Protein AF-A0A8C0HDC7-F1 (afdb_monomer)

Structure (mmCIF, N/CA/C/O backbone):
data_AF-A0A8C0HDC7-F1
#
_entry.id   AF-A0A8C0HDC7-F1
#
loop_
_atom_site.group_PDB
_atom_site.id
_atom_site.type_symbol
_atom_site.label_atom_id
_atom_site.label_alt_id
_atom_site.label_comp_id
_atom_site.label_asym_id
_atom_site.label_entity_id
_atom_site.label_seq_id
_atom_site.pdbx_PDB_ins_code
_atom_site.Cartn_x
_atom_site.Cartn_y
_atom_site.Cartn_z
_atom_site.occupancy
_atom_site.B_iso_or_equiv
_atom_site.auth_seq_id
_atom_site.auth_comp_id
_atom_site.auth_asym_id
_atom_site.auth_atom_id
_atom_site.pdbx_PDB_model_num
ATOM 1 N N . MET A 1 1 ? 3.567 11.325 36.765 1.00 54.00 1 MET A N 1
ATOM 2 C CA . MET A 1 1 ? 3.889 11.808 35.403 1.00 54.00 1 MET A CA 1
ATOM 3 C C . MET A 1 1 ? 2.602 11.873 34.587 1.00 54.00 1 MET A C 1
ATOM 5 O O . MET A 1 1 ? 1.907 10.860 34.558 1.00 54.00 1 MET A O 1
ATOM 9 N N . PRO A 1 2 ? 2.238 13.017 33.981 1.00 63.06 2 PRO A N 1
ATOM 10 C CA . PRO A 1 2 ? 1.057 13.107 33.124 1.00 63.06 2 PRO A CA 1
ATOM 11 C C . PRO A 1 2 ? 1.270 12.248 31.873 1.00 63.06 2 PRO A C 1
ATOM 13 O O . PRO A 1 2 ? 2.326 12.325 31.247 1.00 63.06 2 PRO A O 1
ATOM 16 N N . ARG A 1 3 ? 0.292 11.409 31.513 1.00 55.59 3 ARG A N 1
ATOM 17 C CA . ARG A 1 3 ? 0.338 10.664 30.248 1.00 55.59 3 ARG A CA 1
ATOM 18 C C . ARG A 1 3 ? 0.237 11.667 29.087 1.00 55.59 3 ARG A C 1
ATOM 20 O O . ARG A 1 3 ? -0.699 12.467 29.105 1.00 55.59 3 ARG A O 1
ATOM 27 N N . PRO A 1 4 ? 1.148 11.639 28.097 1.00 61.09 4 PRO A N 1
ATOM 28 C CA . PRO A 1 4 ? 1.053 12.511 26.932 1.00 61.09 4 PRO A CA 1
ATOM 29 C C . PRO A 1 4 ? -0.298 12.324 26.230 1.00 61.09 4 PRO A C 1
ATOM 31 O O . PRO A 1 4 ? -0.805 11.205 26.104 1.00 61.09 4 PRO A O 1
ATOM 34 N N . GLY A 1 5 ? -0.900 13.453 25.850 1.00 56.00 5 GLY A N 1
ATOM 35 C CA . GLY A 1 5 ? -2.252 13.542 25.312 1.00 56.00 5 GLY A CA 1
ATOM 36 C C . GLY A 1 5 ? -2.458 12.699 24.052 1.00 56.00 5 GLY A C 1
ATOM 37 O O . GLY A 1 5 ? -1.540 12.455 23.271 1.00 56.00 5 GLY A O 1
ATOM 38 N N . LYS A 1 6 ? -3.711 12.276 23.856 1.00 53.88 6 LYS A N 1
ATOM 39 C CA . LYS A 1 6 ? -4.206 11.385 22.789 1.00 53.88 6 LYS A CA 1
ATOM 40 C C . LYS A 1 6 ? -3.886 11.825 21.344 1.00 53.88 6 LYS A C 1
ATOM 42 O O . LYS A 1 6 ? -4.154 11.050 20.435 1.00 53.88 6 LYS A O 1
ATOM 47 N N . SER A 1 7 ? -3.299 13.003 21.120 1.00 52.72 7 SER A N 1
ATOM 48 C CA . SER A 1 7 ? -2.909 13.511 19.797 1.00 52.72 7 SER A CA 1
ATOM 49 C C . SER A 1 7 ? -1.569 12.981 19.273 1.00 52.72 7 SER A C 1
ATOM 51 O O . SER A 1 7 ? -1.332 13.061 18.079 1.00 52.72 7 SER A O 1
ATOM 53 N N . SER A 1 8 ? -0.694 12.407 20.108 1.00 54.62 8 SER A N 1
ATOM 54 C CA . SER A 1 8 ? 0.638 11.976 19.638 1.00 54.62 8 SER A CA 1
ATOM 55 C C . SER A 1 8 ? 0.648 10.626 18.908 1.00 54.62 8 SER A C 1
ATOM 57 O O . SER A 1 8 ? 1.618 10.328 18.215 1.00 54.62 8 SER A O 1
ATOM 59 N N . TYR A 1 9 ? -0.373 9.779 19.079 1.00 54.62 9 TYR A N 1
ATOM 60 C CA . TYR A 1 9 ? -0.362 8.415 18.531 1.00 54.62 9 TYR A CA 1
ATOM 61 C C . TYR A 1 9 ? -0.766 8.345 17.050 1.00 54.62 9 TYR A C 1
ATOM 63 O O . TYR A 1 9 ? -0.394 7.387 16.375 1.00 54.62 9 TYR A O 1
ATOM 71 N N . SER A 1 10 ? -1.490 9.340 16.525 1.00 61.94 10 SER A N 1
ATOM 72 C CA . SER A 1 10 ? -1.907 9.392 15.112 1.00 61.94 10 SER A CA 1
ATOM 73 C C . SER A 1 10 ? -0.753 9.660 14.142 1.00 61.94 10 SER A C 1
ATOM 75 O O . SER A 1 10 ? -0.828 9.255 12.979 1.00 61.94 10 SER A O 1
ATOM 77 N N . ASP A 1 11 ? 0.318 10.277 14.643 1.00 72.44 11 ASP A N 1
ATOM 78 C CA . ASP A 1 11 ? 1.506 10.655 13.869 1.00 72.44 11 ASP A CA 1
ATOM 79 C C . ASP A 1 11 ? 2.663 9.670 14.061 1.00 72.44 11 ASP A C 1
ATOM 81 O O . ASP A 1 11 ? 3.760 9.867 13.540 1.00 72.44 11 ASP A O 1
ATOM 85 N N . GLN A 1 12 ? 2.455 8.587 14.812 1.00 82.69 12 GLN A N 1
ATOM 86 C CA . GLN A 1 12 ? 3.453 7.532 14.905 1.00 82.69 12 GLN A CA 1
ATOM 87 C C . GLN A 1 12 ? 3.313 6.559 13.743 1.00 82.69 12 GLN A C 1
ATOM 89 O O . GLN A 1 12 ? 2.215 6.165 13.348 1.00 82.69 12 GLN A O 1
ATOM 94 N N . LYS A 1 13 ? 4.464 6.133 13.214 1.00 85.06 13 LYS A N 1
ATOM 95 C CA . LYS A 1 13 ? 4.523 5.137 12.149 1.00 85.06 13 LYS A CA 1
ATOM 96 C C . LYS A 1 13 ? 3.803 3.859 12.599 1.00 85.06 13 LYS A C 1
ATOM 98 O O . LYS A 1 13 ? 4.263 3.224 13.551 1.00 85.06 13 LYS A O 1
ATOM 103 N N . PRO A 1 14 ? 2.737 3.433 11.899 1.00 87.19 14 PRO A N 1
ATOM 104 C CA . PRO A 1 14 ? 2.017 2.223 12.266 1.00 87.19 14 PRO A CA 1
ATOM 105 C C . PRO A 1 14 ? 2.932 0.987 12.239 1.00 87.19 14 PRO A C 1
ATOM 107 O O . PRO A 1 14 ? 3.823 0.907 11.383 1.00 87.19 14 PRO A O 1
ATOM 110 N N . PRO A 1 15 ? 2.700 -0.022 13.100 1.00 87.06 15 PRO A N 1
ATOM 111 C CA . PRO A 1 15 ? 3.484 -1.260 13.147 1.00 87.06 15 PRO A CA 1
ATOM 112 C C . PRO A 1 15 ? 3.132 -2.228 11.998 1.00 87.06 15 PRO A C 1
ATOM 114 O O . PRO A 1 15 ? 3.075 -3.444 12.178 1.00 87.06 15 PRO A O 1
ATOM 117 N N . TYR A 1 16 ? 2.907 -1.697 10.796 1.00 89.19 16 TYR A N 1
ATOM 118 C CA . TYR A 1 16 ? 2.526 -2.447 9.605 1.00 89.19 16 TYR A CA 1
ATOM 119 C C . TYR A 1 16 ? 3.587 -2.312 8.518 1.00 89.19 16 TYR A C 1
ATOM 121 O O . TYR A 1 16 ? 4.155 -1.245 8.279 1.00 89.19 16 TYR A O 1
ATOM 129 N N . SER A 1 17 ? 3.867 -3.424 7.839 1.00 91.62 17 SER A N 1
ATOM 130 C CA . SER A 1 17 ? 4.724 -3.409 6.653 1.00 91.62 17 SER A CA 1
ATOM 131 C C . SER A 1 17 ? 3.961 -2.852 5.447 1.00 91.62 17 SER A C 1
ATOM 133 O O . SER A 1 17 ? 2.734 -2.895 5.425 1.00 91.62 17 SER A O 1
ATOM 135 N N . TYR A 1 18 ? 4.658 -2.391 4.403 1.00 93.69 18 TYR A N 1
ATOM 136 C CA . TYR A 1 18 ? 3.990 -1.977 3.159 1.00 93.69 18 TYR A CA 1
ATOM 137 C C . TYR A 1 18 ? 3.188 -3.113 2.509 1.00 93.69 18 TYR A C 1
ATOM 139 O O . TYR A 1 18 ? 2.155 -2.849 1.899 1.00 93.69 18 TYR A O 1
ATOM 147 N N . ILE A 1 19 ? 3.616 -4.369 2.696 1.00 92.06 19 ILE A N 1
ATOM 148 C CA . ILE A 1 19 ? 2.852 -5.552 2.277 1.00 92.06 19 ILE A CA 1
ATOM 149 C C . ILE A 1 19 ? 1.521 -5.597 3.025 1.00 92.06 19 ILE A C 1
ATOM 151 O O . ILE A 1 19 ? 0.467 -5.662 2.406 1.00 92.06 19 ILE A O 1
ATOM 155 N N . SER A 1 20 ? 1.571 -5.478 4.351 1.00 91.50 20 SER A N 1
ATOM 156 C CA . SER A 1 20 ? 0.389 -5.487 5.213 1.00 91.50 20 SER A CA 1
ATOM 157 C C . SER A 1 20 ? -0.566 -4.335 4.890 1.00 91.50 20 SER A C 1
ATOM 159 O O . SER A 1 20 ? -1.770 -4.543 4.803 1.00 91.50 20 SER A O 1
ATOM 161 N N . LEU A 1 21 ? -0.034 -3.125 4.677 1.00 93.50 21 LEU A N 1
ATOM 162 C CA . LEU A 1 21 ? -0.820 -1.944 4.306 1.00 93.50 21 LEU A CA 1
ATOM 163 C C . LEU A 1 21 ? -1.561 -2.150 2.981 1.00 93.50 21 LEU A C 1
ATOM 165 O O . LEU A 1 21 ? -2.751 -1.863 2.883 1.00 93.50 21 LEU A O 1
ATOM 169 N N . THR A 1 22 ? -0.860 -2.687 1.984 1.00 94.38 22 THR A N 1
ATOM 170 C CA . THR A 1 22 ? -1.431 -2.971 0.664 1.00 94.38 22 THR A CA 1
ATOM 171 C C . THR A 1 22 ? -2.476 -4.086 0.743 1.00 94.38 22 THR A C 1
ATOM 173 O O . THR A 1 22 ? -3.558 -3.947 0.180 1.00 94.38 22 THR A O 1
ATOM 176 N N . ALA A 1 23 ? -2.196 -5.161 1.487 1.00 92.25 23 ALA A N 1
ATOM 177 C CA . ALA A 1 23 ? -3.133 -6.264 1.684 1.00 92.25 23 ALA A CA 1
ATOM 178 C C . ALA A 1 23 ? -4.428 -5.802 2.371 1.00 92.25 23 ALA A C 1
ATOM 180 O O . ALA A 1 23 ? -5.511 -6.159 1.915 1.00 92.25 23 ALA A O 1
ATOM 181 N N . MET A 1 24 ? -4.332 -4.952 3.403 1.00 92.94 24 MET A N 1
ATOM 182 C CA . MET A 1 24 ? -5.505 -4.353 4.053 1.00 92.94 24 MET A CA 1
ATOM 183 C C . MET A 1 24 ? -6.345 -3.524 3.077 1.00 92.94 24 MET A C 1
ATOM 185 O O . MET A 1 24 ? -7.567 -3.639 3.092 1.00 92.94 24 MET A O 1
ATOM 189 N N . ALA A 1 25 ? -5.704 -2.712 2.228 1.00 94.44 25 ALA A N 1
ATOM 190 C CA . ALA A 1 25 ? -6.410 -1.906 1.233 1.00 94.44 25 ALA A CA 1
ATOM 191 C C . ALA A 1 25 ? -7.182 -2.796 0.247 1.00 94.44 25 ALA A C 1
ATOM 193 O O . ALA A 1 25 ? -8.377 -2.608 0.037 1.00 94.44 25 ALA A O 1
ATOM 194 N N . ILE A 1 26 ? -6.512 -3.808 -0.311 1.00 93.19 26 ILE A N 1
ATOM 195 C CA . ILE A 1 26 ? -7.108 -4.727 -1.287 1.00 93.19 26 ILE A CA 1
ATOM 196 C C . ILE A 1 26 ? -8.256 -5.527 -0.657 1.00 93.19 26 ILE A C 1
ATOM 198 O O . ILE A 1 26 ? -9.318 -5.651 -1.262 1.00 93.19 26 ILE A O 1
ATOM 202 N N . GLN A 1 27 ? -8.097 -6.025 0.570 1.00 90.50 27 GLN A N 1
ATOM 203 C CA . GLN A 1 27 ? -9.157 -6.776 1.250 1.00 90.50 27 GLN A CA 1
ATOM 204 C C . GLN A 1 27 ? -10.382 -5.936 1.593 1.00 90.50 27 GLN A C 1
ATOM 206 O O . GLN A 1 27 ? -11.485 -6.485 1.623 1.00 90.50 27 GLN A O 1
ATOM 211 N N . HIS A 1 28 ? -10.186 -4.642 1.855 1.00 91.44 28 HIS A N 1
ATOM 212 C CA . HIS A 1 28 ? -11.269 -3.706 2.131 1.00 91.44 28 HIS A CA 1
ATOM 213 C C . HIS A 1 28 ? -12.111 -3.398 0.882 1.00 91.44 28 HIS A C 1
ATOM 215 O O . HIS A 1 28 ? -13.280 -3.048 1.007 1.00 91.44 28 HIS A O 1
ATOM 221 N N . SER A 1 29 ? -11.546 -3.560 -0.318 1.00 92.12 29 SER A N 1
ATOM 222 C CA . SER A 1 29 ? -12.305 -3.439 -1.565 1.00 92.12 29 SER A CA 1
ATOM 223 C C . SER A 1 29 ? -13.247 -4.628 -1.780 1.00 92.12 29 SER A C 1
ATOM 225 O O . SER A 1 29 ? -12.901 -5.773 -1.476 1.00 92.12 29 SER A O 1
ATOM 227 N N . ALA A 1 30 ? -14.427 -4.366 -2.348 1.00 90.50 30 ALA A N 1
ATOM 228 C CA . ALA A 1 30 ? -15.398 -5.408 -2.685 1.00 90.50 30 ALA A CA 1
ATOM 229 C C . ALA A 1 30 ? -14.872 -6.358 -3.775 1.00 90.50 30 ALA A C 1
ATOM 231 O O . ALA A 1 30 ? -15.070 -7.566 -3.697 1.00 90.50 30 ALA A O 1
ATOM 232 N N . GLU A 1 31 ? -14.139 -5.821 -4.752 1.00 89.94 31 GLU A N 1
ATOM 233 C CA . GLU A 1 31 ? -13.621 -6.572 -5.904 1.00 89.94 31 GLU A CA 1
ATOM 234 C C . GLU A 1 31 ? -12.301 -7.306 -5.618 1.00 89.94 31 GLU A C 1
ATOM 236 O O . GLU A 1 31 ? -11.749 -7.957 -6.504 1.00 89.94 31 GLU A O 1
ATOM 241 N N . LYS A 1 32 ? -11.758 -7.185 -4.395 1.00 91.69 32 LYS A N 1
ATOM 242 C CA . LYS A 1 32 ? -10.443 -7.731 -4.001 1.00 91.69 32 LYS A CA 1
ATOM 243 C C . LYS A 1 32 ? -9.304 -7.315 -4.942 1.00 91.69 32 LYS A C 1
ATOM 245 O O . LYS A 1 32 ? -8.281 -7.995 -5.047 1.00 91.69 32 LYS A O 1
ATOM 250 N N . MET A 1 33 ? -9.455 -6.157 -5.580 1.00 93.00 33 MET A N 1
ATOM 251 C CA . MET A 1 33 ? -8.454 -5.521 -6.422 1.00 93.00 33 MET A CA 1
ATOM 252 C C . MET A 1 33 ? -8.612 -4.004 -6.365 1.00 93.00 33 MET A C 1
ATOM 254 O O . MET A 1 33 ? -9.721 -3.488 -6.271 1.00 93.00 33 MET A O 1
ATOM 258 N N . LEU A 1 34 ? -7.497 -3.277 -6.423 1.00 94.88 34 LEU A N 1
ATOM 259 C CA . LEU A 1 34 ? -7.504 -1.814 -6.407 1.00 94.88 34 LEU A CA 1
ATOM 260 C C . LEU A 1 34 ? -6.430 -1.236 -7.328 1.00 94.88 34 LEU A C 1
ATOM 262 O O . LEU A 1 34 ? -5.343 -1.807 -7.462 1.00 94.88 34 LEU A O 1
ATOM 266 N N . PRO A 1 35 ? -6.675 -0.070 -7.945 1.00 94.94 35 PRO A N 1
ATOM 267 C CA . PRO A 1 35 ? -5.621 0.666 -8.611 1.00 94.94 35 PRO A CA 1
ATOM 268 C C . PRO A 1 35 ? -4.671 1.284 -7.577 1.00 94.94 35 PRO A C 1
ATOM 270 O O . PRO A 1 35 ? -5.035 1.592 -6.441 1.00 94.94 35 PRO A O 1
ATOM 273 N N . LEU A 1 36 ? -3.437 1.546 -8.007 1.00 94.75 36 LEU A N 1
ATOM 274 C CA . LEU A 1 36 ? -2.394 2.142 -7.164 1.00 94.75 36 LEU A CA 1
ATOM 275 C C . LEU A 1 36 ? -2.824 3.459 -6.492 1.00 94.75 36 LEU A C 1
ATOM 277 O O . LEU A 1 36 ? -2.446 3.728 -5.354 1.00 94.75 36 LEU A O 1
ATOM 281 N N . SER A 1 37 ? -3.625 4.268 -7.189 1.00 95.00 37 SER A N 1
ATOM 282 C CA . SER A 1 37 ? -4.160 5.524 -6.659 1.00 95.00 37 SER A CA 1
ATOM 283 C C . SER A 1 37 ? -5.004 5.325 -5.406 1.00 95.00 37 SER A C 1
ATOM 285 O O . SER A 1 37 ? -4.904 6.126 -4.480 1.00 95.00 37 SER A O 1
ATOM 287 N N . ASP A 1 38 ? -5.810 4.268 -5.358 1.00 95.00 38 ASP A N 1
ATOM 288 C CA . ASP A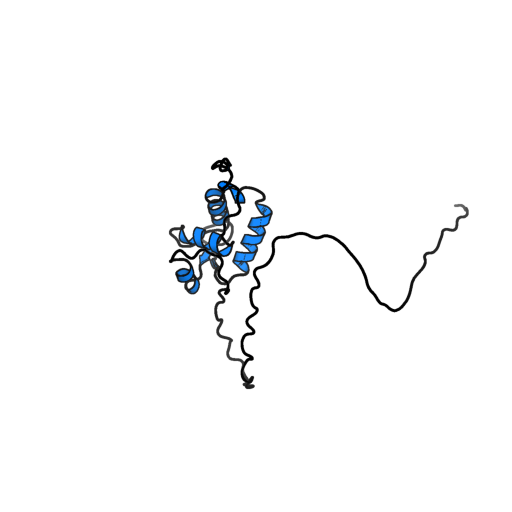 1 38 ? -6.743 4.049 -4.255 1.00 95.00 38 ASP A CA 1
ATOM 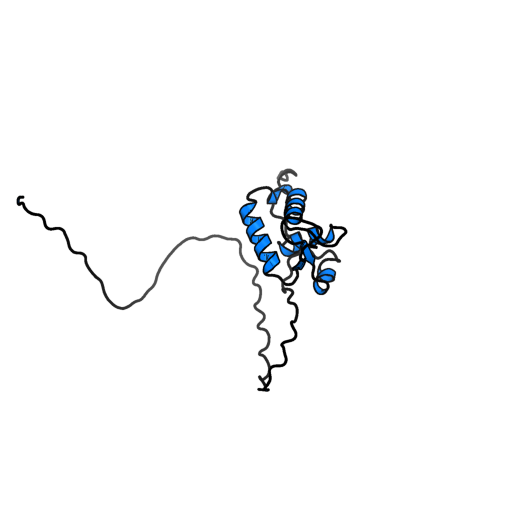289 C C . ASP A 1 38 ? -6.051 3.381 -3.068 1.00 95.00 38 ASP A C 1
ATOM 291 O O . ASP A 1 38 ? -6.367 3.700 -1.924 1.00 95.00 38 ASP A O 1
ATOM 295 N N . ILE A 1 39 ? -5.002 2.587 -3.318 1.00 95.75 39 ILE A N 1
ATOM 296 C CA . ILE A 1 39 ? -4.099 2.111 -2.259 1.00 95.75 39 ILE A CA 1
ATOM 297 C C . ILE A 1 39 ? -3.473 3.306 -1.522 1.00 95.75 39 ILE A C 1
ATOM 299 O O . ILE A 1 39 ? -3.412 3.311 -0.292 1.00 95.75 39 ILE A O 1
ATOM 303 N N . TYR A 1 40 ? -3.044 4.351 -2.243 1.00 95.19 40 TYR A N 1
ATOM 304 C CA . TYR A 1 40 ? -2.507 5.552 -1.597 1.00 95.19 40 TYR A CA 1
ATOM 305 C C . TYR A 1 40 ? -3.549 6.262 -0.733 1.00 95.19 40 TYR A C 1
ATOM 307 O O . TYR A 1 40 ? -3.242 6.622 0.404 1.00 95.19 40 TYR A O 1
ATOM 315 N N . LYS A 1 41 ? -4.763 6.459 -1.265 1.00 95.62 41 LYS A N 1
ATOM 316 C CA . LYS A 1 41 ? -5.856 7.124 -0.544 1.00 95.62 41 LYS A CA 1
ATOM 317 C C . LYS A 1 41 ? -6.208 6.370 0.735 1.00 95.62 41 LYS A C 1
ATOM 319 O O . LYS A 1 41 ? -6.186 6.977 1.798 1.00 95.62 41 LYS A O 1
ATOM 324 N N . PHE A 1 42 ? -6.404 5.054 0.645 1.00 95.56 42 PHE A N 1
ATOM 325 C CA . PHE A 1 42 ? -6.733 4.207 1.793 1.00 95.56 42 PHE A CA 1
ATOM 326 C C . PHE A 1 42 ? -5.700 4.332 2.922 1.00 95.56 42 PHE A C 1
ATOM 328 O O . PHE A 1 42 ? -6.053 4.483 4.092 1.00 95.56 42 PHE A O 1
ATOM 335 N N . ILE A 1 43 ? -4.406 4.307 2.582 1.00 94.88 43 ILE A N 1
ATOM 336 C CA . ILE A 1 43 ? -3.333 4.417 3.579 1.00 94.88 43 ILE A CA 1
ATOM 337 C C . ILE A 1 43 ? -3.330 5.805 4.231 1.00 94.88 43 ILE A C 1
ATOM 339 O O . ILE A 1 43 ? -3.226 5.889 5.451 1.00 94.88 43 ILE A O 1
ATOM 343 N N . MET A 1 44 ? -3.459 6.881 3.449 1.00 93.81 44 MET A N 1
ATOM 344 C CA . MET A 1 44 ? -3.467 8.257 3.972 1.00 93.81 44 MET A CA 1
ATOM 345 C C . MET A 1 44 ? -4.718 8.577 4.800 1.00 93.81 44 MET A C 1
ATOM 347 O O . MET A 1 44 ? -4.658 9.374 5.740 1.00 93.81 44 MET A O 1
ATOM 351 N N . GLU A 1 45 ? -5.852 7.975 4.456 1.00 93.25 45 GLU A N 1
ATOM 352 C CA . GLU A 1 45 ? -7.105 8.127 5.190 1.00 93.25 45 GLU A CA 1
ATOM 353 C C . GLU A 1 45 ? -7.017 7.436 6.551 1.00 93.25 45 GLU A C 1
ATOM 355 O O . GLU A 1 45 ? -7.281 8.063 7.578 1.00 93.25 45 GLU A O 1
ATOM 360 N N . ARG A 1 46 ? -6.549 6.182 6.565 1.00 91.56 46 ARG A N 1
ATOM 361 C CA . ARG A 1 46 ? -6.502 5.352 7.772 1.00 91.56 46 ARG A CA 1
ATOM 362 C C . ARG A 1 46 ? -5.328 5.661 8.699 1.00 91.56 46 ARG A C 1
ATOM 364 O O . ARG A 1 46 ? -5.444 5.480 9.909 1.00 91.56 46 ARG A O 1
ATOM 371 N N . PHE A 1 47 ? -4.203 6.105 8.147 1.00 91.75 47 PHE A N 1
ATOM 372 C CA . PHE A 1 47 ? -2.971 6.364 8.887 1.00 91.75 47 PHE A CA 1
ATOM 373 C C . PHE A 1 47 ? -2.442 7.770 8.559 1.00 91.75 47 PHE A C 1
ATOM 375 O O . PHE A 1 47 ? -1.684 7.933 7.595 1.00 91.75 47 PHE A O 1
ATOM 382 N N . PRO A 1 48 ? -2.805 8.786 9.369 1.00 90.75 48 PRO A N 1
ATOM 383 C CA . PRO A 1 48 ? -2.416 10.179 9.143 1.00 90.75 48 PRO A CA 1
ATOM 384 C C . PRO A 1 48 ? -0.907 10.394 8.971 1.00 90.75 48 PRO A C 1
ATOM 386 O O . PRO A 1 48 ? -0.519 11.214 8.143 1.00 90.75 48 PRO A O 1
ATOM 389 N N . TYR A 1 49 ? -0.073 9.576 9.628 1.00 90.25 49 TYR A N 1
ATOM 390 C CA . TYR A 1 49 ? 1.386 9.531 9.445 1.00 90.25 49 TYR A CA 1
ATOM 391 C C . TYR A 1 49 ? 1.859 9.563 7.976 1.00 90.25 49 TYR A C 1
ATOM 393 O O . TYR A 1 49 ? 2.908 10.124 7.672 1.00 90.25 49 TYR A O 1
ATOM 401 N N . TYR A 1 50 ? 1.110 8.963 7.043 1.00 91.81 50 TYR A N 1
ATOM 402 C CA . TYR A 1 50 ? 1.504 8.882 5.630 1.00 91.81 50 TYR A CA 1
ATOM 403 C C . TYR A 1 50 ? 1.011 10.053 4.764 1.00 91.81 50 TYR A C 1
ATOM 405 O O . TYR A 1 50 ? 1.276 10.066 3.559 1.00 91.81 50 TYR A O 1
ATOM 413 N N . ARG A 1 51 ? 0.298 11.033 5.331 1.00 91.94 51 ARG A N 1
ATOM 414 C CA . ARG A 1 51 ? -0.138 12.232 4.588 1.00 91.94 51 ARG A CA 1
ATOM 415 C C . ARG A 1 51 ? 1.037 13.140 4.235 1.00 91.94 51 ARG A C 1
ATOM 417 O O . ARG A 1 51 ? 1.015 13.806 3.204 1.00 91.94 51 ARG A O 1
ATOM 424 N N . GLU A 1 52 ? 2.084 13.113 5.051 1.00 88.56 52 GLU A N 1
ATOM 425 C CA . GLU A 1 52 ? 3.320 13.850 4.821 1.00 88.56 52 GLU A CA 1
ATOM 426 C C . GLU A 1 52 ? 4.348 13.011 4.050 1.00 88.56 52 GLU A C 1
ATOM 428 O O . GLU A 1 52 ? 4.290 11.779 3.998 1.00 88.56 52 GLU A O 1
ATOM 433 N N . HIS A 1 53 ? 5.312 13.687 3.415 1.00 85.62 53 HIS A N 1
ATOM 434 C CA . HIS A 1 53 ? 6.432 13.052 2.704 1.00 85.62 53 HIS A CA 1
ATOM 435 C C . HIS A 1 53 ? 6.018 11.949 1.706 1.00 85.62 53 HIS A C 1
ATOM 437 O O . HIS A 1 53 ? 6.700 10.926 1.557 1.00 85.62 53 HIS A O 1
ATOM 443 N N . THR A 1 54 ? 4.913 12.179 0.988 1.00 88.25 54 THR A N 1
ATOM 444 C CA . THR A 1 54 ? 4.238 11.197 0.124 1.00 88.25 54 THR A CA 1
ATOM 445 C C . THR A 1 54 ? 5.165 10.482 -0.852 1.00 88.25 54 THR A C 1
ATOM 447 O O . THR A 1 54 ? 5.115 9.260 -0.988 1.00 88.25 54 THR A O 1
ATOM 450 N N . GLN A 1 55 ? 6.096 11.203 -1.472 1.00 92.50 55 GLN A N 1
ATOM 451 C CA . GLN A 1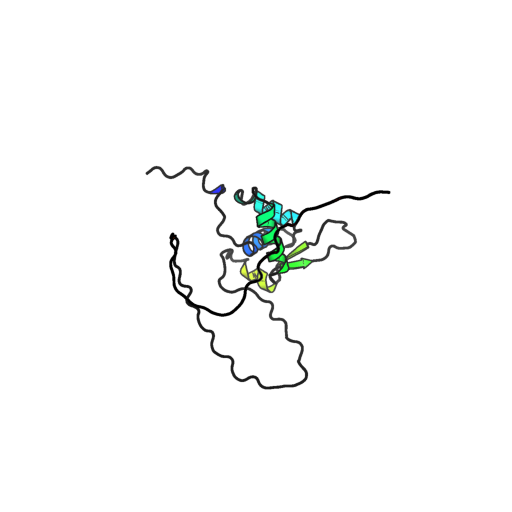 55 ? 6.991 10.638 -2.484 1.00 92.50 55 GLN A CA 1
ATOM 452 C C . GLN A 1 55 ? 7.866 9.485 -1.970 1.00 92.50 55 GLN A C 1
ATOM 454 O O . GLN A 1 55 ? 8.046 8.480 -2.666 1.00 92.50 55 GLN A O 1
ATOM 459 N N . ARG A 1 56 ? 8.395 9.584 -0.742 1.00 92.56 56 ARG A N 1
ATOM 460 C CA . ARG A 1 56 ? 9.357 8.608 -0.202 1.00 92.56 56 ARG A CA 1
ATOM 461 C C . ARG A 1 56 ? 8.697 7.257 0.065 1.00 92.56 56 ARG A C 1
ATOM 463 O O . ARG A 1 56 ? 9.208 6.212 -0.358 1.00 92.56 56 ARG A O 1
ATOM 470 N N . TRP A 1 57 ? 7.574 7.264 0.779 1.00 93.06 57 TRP A N 1
ATOM 471 C CA . TRP A 1 57 ? 6.889 6.021 1.126 1.00 93.06 57 TRP A CA 1
ATOM 472 C C . TRP A 1 57 ? 6.145 5.440 -0.076 1.00 93.06 57 TRP A C 1
ATOM 474 O O . TRP A 1 57 ? 6.147 4.222 -0.236 1.00 93.06 57 TRP A O 1
ATOM 484 N N . GLN A 1 58 ? 5.608 6.270 -0.979 1.00 95.44 58 GLN A N 1
ATOM 485 C CA . GLN A 1 58 ? 4.987 5.773 -2.208 1.00 95.44 58 GLN A CA 1
ATOM 486 C C . GLN A 1 58 ? 6.004 5.093 -3.125 1.00 95.44 58 GLN A C 1
ATOM 488 O O . GLN A 1 58 ? 5.681 4.075 -3.733 1.00 95.44 58 GLN A O 1
ATOM 493 N N . ASN A 1 59 ? 7.240 5.599 -3.208 1.00 96.06 59 ASN A N 1
ATOM 494 C CA . ASN A 1 59 ? 8.298 4.913 -3.949 1.00 96.06 59 ASN A CA 1
ATOM 495 C C . ASN A 1 59 ? 8.583 3.525 -3.357 1.00 96.06 59 ASN A C 1
ATOM 497 O O . ASN A 1 59 ? 8.620 2.524 -4.071 1.00 96.06 59 ASN A O 1
ATOM 501 N N . SER A 1 60 ? 8.687 3.460 -2.028 1.00 95.06 60 SER A N 1
ATOM 502 C CA . SER A 1 60 ? 8.854 2.191 -1.319 1.00 95.06 60 SER A CA 1
ATOM 503 C C . SER A 1 60 ? 7.670 1.250 -1.571 1.00 95.06 60 SER A C 1
ATOM 505 O O . SER A 1 60 ? 7.873 0.060 -1.797 1.00 95.06 60 SER A O 1
ATOM 507 N N . LEU A 1 61 ? 6.437 1.763 -1.591 1.00 95.12 61 LEU A N 1
ATOM 508 C CA . LEU A 1 61 ? 5.235 0.967 -1.837 1.00 95.12 61 LEU A CA 1
ATOM 509 C C . LEU A 1 61 ? 5.190 0.420 -3.270 1.00 95.12 61 LEU A C 1
ATOM 511 O O . LEU A 1 61 ? 4.953 -0.771 -3.455 1.00 95.12 61 LEU A O 1
ATOM 515 N N . ARG A 1 62 ? 5.509 1.246 -4.276 1.00 95.50 62 ARG A N 1
ATOM 516 C CA . ARG A 1 62 ? 5.614 0.808 -5.680 1.00 95.50 62 ARG A CA 1
ATOM 517 C C . ARG A 1 62 ? 6.663 -0.281 -5.869 1.00 95.50 62 ARG A C 1
ATOM 519 O O . ARG A 1 62 ? 6.404 -1.255 -6.565 1.00 95.50 62 ARG A O 1
ATOM 526 N N . HIS A 1 63 ? 7.816 -0.143 -5.217 1.00 94.88 63 HIS A N 1
ATOM 527 C CA . HIS A 1 63 ? 8.832 -1.192 -5.220 1.00 94.88 63 HIS A CA 1
ATOM 528 C C . HIS A 1 63 ? 8.294 -2.500 -4.619 1.00 94.88 63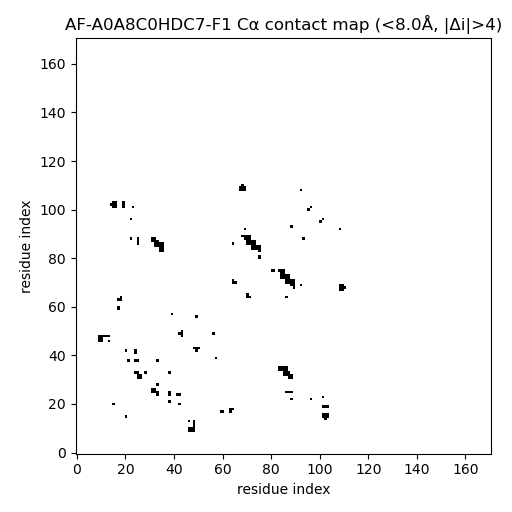 HIS A C 1
ATOM 530 O O . HIS A 1 63 ? 8.511 -3.563 -5.190 1.00 94.88 63 HIS A O 1
ATOM 536 N N . ASN A 1 64 ? 7.546 -2.437 -3.512 1.00 92.44 64 ASN A N 1
ATOM 537 C CA . ASN A 1 64 ? 6.980 -3.633 -2.882 1.00 92.44 64 ASN A CA 1
ATOM 538 C C . ASN A 1 64 ? 5.961 -4.357 -3.772 1.00 92.44 64 ASN A C 1
ATOM 540 O O . ASN A 1 64 ? 5.969 -5.586 -3.780 1.00 92.44 64 ASN A O 1
ATOM 544 N N . LEU A 1 65 ? 5.126 -3.621 -4.511 1.00 91.88 65 LEU A N 1
ATOM 545 C CA . LEU A 1 65 ? 4.146 -4.199 -5.436 1.00 91.88 65 LEU A CA 1
ATOM 546 C C . LEU A 1 65 ? 4.809 -5.024 -6.541 1.00 91.88 65 LEU A C 1
ATOM 548 O O . LEU A 1 65 ? 4.358 -6.119 -6.838 1.00 91.88 65 LEU A O 1
ATOM 552 N N . SER A 1 66 ? 5.903 -4.521 -7.115 1.00 90.50 66 SER A N 1
ATOM 553 C CA . SER A 1 66 ? 6.617 -5.238 -8.177 1.00 90.50 66 SER A CA 1
ATOM 554 C C . SER A 1 66 ? 7.579 -6.309 -7.655 1.00 90.50 66 SER A C 1
ATOM 556 O O . SER A 1 66 ? 7.907 -7.232 -8.388 1.00 90.50 66 SER A O 1
ATOM 558 N N . PHE A 1 67 ? 8.089 -6.168 -6.427 1.00 89.19 67 PHE A N 1
ATOM 559 C CA . PHE A 1 67 ? 9.100 -7.074 -5.871 1.00 89.19 67 PHE A CA 1
ATOM 560 C C . PHE A 1 67 ? 8.510 -8.334 -5.223 1.00 89.19 67 PHE A C 1
ATOM 562 O O . PHE A 1 67 ? 9.199 -9.347 -5.145 1.00 89.19 67 PHE A O 1
ATOM 569 N N . ASN A 1 68 ? 7.286 -8.277 -4.690 1.00 88.31 68 ASN A N 1
ATOM 570 C CA . ASN A 1 68 ? 6.711 -9.391 -3.932 1.00 88.31 68 ASN A CA 1
ATOM 571 C C . ASN A 1 68 ? 5.621 -10.099 -4.737 1.00 88.31 68 ASN A C 1
ATOM 573 O O . ASN A 1 68 ? 4.619 -9.481 -5.081 1.00 88.31 68 ASN A O 1
ATOM 577 N N . ASP A 1 69 ? 5.757 -11.418 -4.885 1.00 88.19 69 ASP A N 1
ATOM 578 C CA . ASP A 1 69 ? 4.800 -12.273 -5.608 1.00 88.19 69 ASP A CA 1
ATOM 579 C C . ASP A 1 69 ? 3.399 -12.325 -4.968 1.00 88.19 69 ASP A C 1
ATOM 581 O O . ASP A 1 69 ? 2.456 -12.834 -5.563 1.00 88.19 69 ASP A O 1
ATOM 585 N N . CYS A 1 70 ? 3.239 -11.792 -3.750 1.00 88.62 70 CYS A N 1
ATOM 586 C CA . CYS A 1 70 ? 1.928 -11.598 -3.129 1.00 88.62 70 CYS A CA 1
ATOM 587 C C . CYS A 1 70 ? 1.010 -10.697 -3.962 1.00 88.62 70 CYS A C 1
ATOM 589 O O . CYS A 1 70 ? -0.204 -10.782 -3.802 1.00 88.62 70 CYS A O 1
ATOM 591 N N . PHE A 1 71 ? 1.566 -9.806 -4.786 1.00 91.88 71 PHE A N 1
ATOM 592 C CA . PHE A 1 71 ? 0.787 -8.855 -5.565 1.00 91.88 71 PHE A CA 1
ATOM 593 C C . PHE A 1 71 ? 0.872 -9.178 -7.044 1.00 91.88 71 PHE A C 1
ATOM 595 O O . PHE A 1 71 ? 1.951 -9.220 -7.632 1.00 91.88 71 PHE A O 1
ATOM 602 N N . ILE A 1 72 ? -0.294 -9.351 -7.654 1.00 93.25 72 ILE A N 1
ATOM 603 C CA . ILE A 1 72 ? -0.415 -9.586 -9.087 1.00 93.25 72 ILE A CA 1
ATOM 604 C C .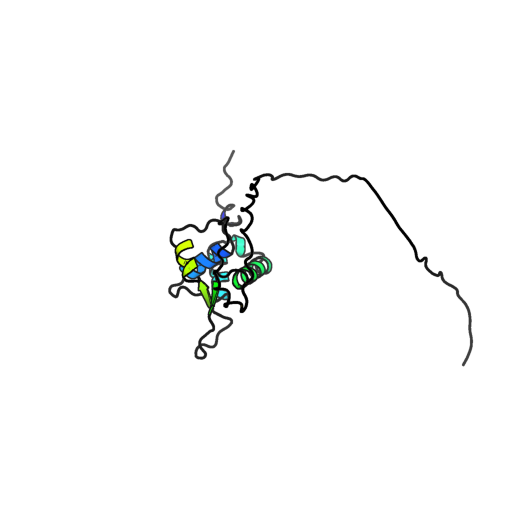 ILE A 1 72 ? -0.920 -8.320 -9.772 1.00 93.25 72 ILE A C 1
ATOM 606 O O . ILE A 1 72 ? -1.816 -7.629 -9.278 1.00 93.25 72 ILE A O 1
ATOM 610 N N . LYS A 1 73 ? -0.315 -8.006 -10.918 1.00 94.75 73 LYS A N 1
ATOM 611 C CA . LYS A 1 73 ? -0.701 -6.875 -11.761 1.00 94.75 73 LYS A CA 1
ATOM 612 C C . LYS A 1 73 ? -1.751 -7.342 -12.764 1.00 94.75 73 LYS A C 1
ATOM 614 O O . LYS A 1 73 ? -1.439 -8.126 -13.656 1.00 94.75 73 LYS A O 1
ATOM 619 N N . ILE A 1 74 ? -2.967 -6.823 -12.646 1.00 91.94 74 ILE A N 1
ATOM 620 C CA . ILE A 1 74 ? -4.085 -7.145 -13.534 1.00 91.94 74 ILE A CA 1
ATOM 621 C C . ILE A 1 74 ? -4.216 -6.030 -14.587 1.00 91.94 74 ILE A C 1
ATOM 623 O O . ILE A 1 74 ? -4.371 -4.852 -14.225 1.00 91.94 74 ILE A O 1
ATOM 627 N N . PRO A 1 75 ? -4.113 -6.348 -15.893 1.00 90.12 75 PRO A N 1
ATOM 628 C CA . PRO A 1 75 ? -4.328 -5.367 -16.950 1.00 90.12 75 PRO A CA 1
ATOM 629 C C . PRO A 1 75 ? -5.779 -4.876 -16.932 1.00 90.12 75 PRO A C 1
ATOM 631 O O . PRO A 1 75 ? -6.702 -5.627 -16.626 1.00 90.12 75 PRO A O 1
ATOM 634 N N . ARG A 1 76 ? -5.987 -3.598 -17.260 1.00 86.88 76 ARG A N 1
ATOM 635 C CA . ARG A 1 76 ? -7.345 -3.070 -17.427 1.00 86.88 76 ARG A CA 1
ATOM 636 C C . ARG A 1 76 ? -7.970 -3.666 -18.678 1.00 86.88 76 ARG A C 1
ATOM 638 O O . ARG A 1 76 ? -7.272 -3.919 -19.661 1.00 86.88 76 ARG A O 1
ATOM 645 N N . ARG A 1 77 ? -9.288 -3.845 -18.641 1.00 85.50 77 ARG A N 1
ATOM 646 C CA . ARG A 1 77 ? -10.035 -4.218 -19.833 1.00 85.50 77 ARG A CA 1
ATOM 647 C C . ARG A 1 77 ? -10.002 -3.063 -20.853 1.00 85.50 77 ARG A C 1
ATOM 649 O O . ARG A 1 77 ? -9.988 -1.901 -20.436 1.00 85.50 77 ARG A O 1
ATOM 656 N N . PRO A 1 78 ? -9.973 -3.352 -22.164 1.00 79.69 78 PRO A N 1
ATOM 657 C CA . PRO A 1 78 ? -9.859 -2.324 -23.203 1.00 79.69 78 PRO A CA 1
ATOM 658 C C . PRO A 1 78 ? -11.066 -1.373 -23.264 1.00 79.69 78 PRO A C 1
ATOM 660 O O . PRO A 1 78 ? -10.936 -0.254 -23.746 1.00 79.69 78 PRO A O 1
ATOM 663 N N . ASP A 1 79 ? -12.217 -1.791 -22.739 1.00 81.88 79 ASP A N 1
ATOM 664 C CA . ASP A 1 79 ? -13.452 -1.011 -22.612 1.00 81.88 79 ASP A CA 1
ATOM 665 C C . ASP A 1 79 ? -13.416 0.030 -21.478 1.00 81.88 79 ASP A C 1
ATOM 667 O O . ASP A 1 79 ? -14.258 0.924 -21.447 1.00 81.88 79 ASP A O 1
ATOM 671 N N . GLN A 1 80 ? -12.437 -0.038 -20.567 1.00 77.69 80 GLN A N 1
ATOM 672 C CA . GLN A 1 80 ? -12.289 0.915 -19.463 1.00 77.69 80 GLN A CA 1
ATOM 673 C C . GLN A 1 80 ? -10.981 1.713 -19.573 1.00 77.69 80 GLN A C 1
ATOM 675 O O . GLN A 1 80 ? -9.968 1.340 -18.961 1.00 77.69 80 GLN A O 1
ATOM 680 N N . PRO A 1 81 ? -10.975 2.842 -20.308 1.00 75.69 81 PRO A N 1
ATOM 681 C CA . PRO A 1 81 ? -9.820 3.726 -20.349 1.00 75.69 81 PRO A CA 1
ATOM 682 C C . PRO A 1 81 ? -9.572 4.313 -18.953 1.00 75.69 81 PRO A C 1
ATOM 684 O O . PRO A 1 81 ? -10.396 5.029 -18.391 1.00 75.69 81 PRO A O 1
ATOM 687 N N . GLY A 1 82 ? -8.420 3.989 -18.365 1.00 81.44 82 GLY A N 1
ATOM 688 C CA . GLY A 1 82 ? -8.073 4.418 -17.015 1.00 81.44 82 GLY A CA 1
ATOM 689 C C . GLY A 1 82 ? -6.574 4.374 -16.749 1.00 81.44 82 GLY A C 1
ATOM 690 O O . GLY A 1 82 ? -5.818 3.646 -17.391 1.00 81.44 82 GLY A O 1
ATOM 691 N N . LYS A 1 83 ? -6.124 5.168 -15.774 1.00 82.81 83 LYS A N 1
ATOM 692 C CA . LYS A 1 83 ? -4.703 5.263 -15.424 1.00 82.81 83 LYS A CA 1
ATOM 693 C C . LYS A 1 83 ? -4.232 4.011 -14.678 1.00 82.81 83 LYS A C 1
ATOM 695 O O . LYS A 1 83 ? -4.789 3.636 -13.643 1.00 82.81 83 LYS A O 1
ATOM 700 N N . GLY A 1 84 ? -3.140 3.424 -15.163 1.00 87.56 84 GLY A N 1
ATOM 701 C CA . GLY A 1 84 ? -2.422 2.336 -14.495 1.00 87.56 84 GLY A CA 1
ATOM 702 C C . GLY A 1 84 ? -3.147 0.990 -14.527 1.00 87.56 84 GLY A C 1
ATOM 703 O O . GLY A 1 84 ? -4.165 0.831 -15.187 1.00 87.56 84 GLY A O 1
ATOM 704 N N . SER A 1 85 ? -2.607 0.013 -13.807 1.00 92.56 85 SER A N 1
ATOM 705 C CA . SER A 1 85 ? -3.162 -1.342 -13.691 1.00 92.56 85 SER A CA 1
ATOM 706 C C . SER A 1 85 ? -3.845 -1.543 -12.342 1.00 92.56 85 SER A C 1
ATOM 708 O O . SER A 1 85 ? -3.583 -0.787 -11.398 1.00 92.56 85 SER A O 1
ATOM 710 N N . PHE A 1 86 ? -4.687 -2.569 -12.253 1.00 93.38 86 PHE A N 1
ATOM 711 C CA . PHE A 1 86 ? -5.205 -3.038 -10.975 1.00 93.38 86 PHE A CA 1
ATOM 712 C C . PHE A 1 86 ? -4.167 -3.930 -10.291 1.00 93.38 86 PHE A C 1
ATOM 714 O O . PHE A 1 86 ? -3.372 -4.604 -10.951 1.00 93.38 86 PHE A O 1
ATOM 721 N N . TRP A 1 87 ? -4.171 -3.909 -8.966 1.00 95.06 87 TRP A N 1
ATOM 722 C CA . TRP A 1 87 ? -3.361 -4.776 -8.126 1.00 95.06 87 TRP A CA 1
ATOM 723 C C . TRP A 1 87 ? -4.282 -5.621 -7.264 1.00 95.06 87 TRP A C 1
ATOM 725 O O . TRP A 1 87 ? -5.178 -5.087 -6.609 1.00 95.06 87 TRP A O 1
ATOM 735 N N . ALA A 1 88 ? -4.042 -6.926 -7.263 1.00 93.62 88 ALA A N 1
ATOM 736 C CA . ALA A 1 88 ? -4.764 -7.884 -6.439 1.00 93.62 88 ALA A CA 1
ATOM 737 C C . ALA A 1 88 ? -3.786 -8.723 -5.614 1.00 93.62 88 ALA A C 1
ATOM 739 O O . ALA A 1 88 ? -2.582 -8.753 -5.891 1.00 93.62 88 ALA A O 1
ATOM 740 N N . LEU A 1 89 ? -4.312 -9.392 -4.590 1.00 92.00 89 LEU A N 1
ATOM 741 C CA . LEU A 1 89 ? -3.566 -10.398 -3.843 1.00 92.00 89 LEU A CA 1
ATOM 742 C C . LEU A 1 89 ? -3.545 -11.711 -4.628 1.00 92.00 89 LEU A C 1
ATOM 744 O O . LEU A 1 89 ? -4.550 -12.104 -5.217 1.00 92.00 89 LEU A O 1
ATOM 748 N N . HIS A 1 90 ? -2.407 -12.397 -4.614 1.00 89.56 90 HIS A N 1
ATOM 749 C CA . HIS A 1 90 ? -2.322 -13.767 -5.106 1.00 89.56 90 HIS A CA 1
ATOM 750 C C . HIS A 1 90 ? -3.230 -14.675 -4.251 1.00 89.56 90 HIS A C 1
ATOM 752 O O . HIS A 1 90 ? -3.199 -14.533 -3.025 1.00 89.56 90 HIS A O 1
ATOM 758 N N . PRO A 1 91 ? -3.994 -15.619 -4.832 1.00 85.06 91 PRO A N 1
ATOM 759 C CA . PRO A 1 91 ? -4.882 -16.504 -4.068 1.00 85.06 91 PRO A CA 1
ATOM 760 C C . PRO A 1 91 ? -4.148 -17.229 -2.929 1.00 85.06 91 PRO A C 1
ATOM 762 O O . PRO A 1 91 ? -4.557 -17.121 -1.780 1.00 85.06 91 PRO A O 1
ATOM 765 N N . ASP A 1 92 ? -2.973 -17.804 -3.200 1.00 79.88 92 ASP A N 1
ATOM 766 C CA . ASP A 1 92 ? -2.143 -18.491 -2.189 1.00 79.88 92 ASP A CA 1
ATOM 767 C C . ASP A 1 92 ? -1.639 -17.604 -1.034 1.00 79.88 92 ASP A C 1
ATOM 769 O O . ASP A 1 92 ? -1.117 -18.107 -0.036 1.00 79.88 92 ASP A O 1
ATOM 773 N N . CYS A 1 93 ? -1.717 -16.276 -1.169 1.00 76.19 93 CYS A N 1
ATOM 774 C CA . CYS A 1 93 ? -1.372 -15.356 -0.087 1.00 76.19 93 CYS A CA 1
ATOM 775 C C . CYS A 1 93 ? -2.601 -14.758 0.610 1.00 76.19 93 CYS A C 1
ATOM 777 O O . CYS A 1 93 ? -2.424 -14.106 1.638 1.00 76.19 93 CYS A O 1
ATOM 779 N N . GLY A 1 94 ? -3.817 -14.982 0.097 1.00 69.19 94 GLY A N 1
ATOM 780 C CA . GLY A 1 94 ? -5.067 -14.465 0.665 1.00 69.19 94 GLY A CA 1
ATOM 781 C C . GLY A 1 94 ? -5.291 -14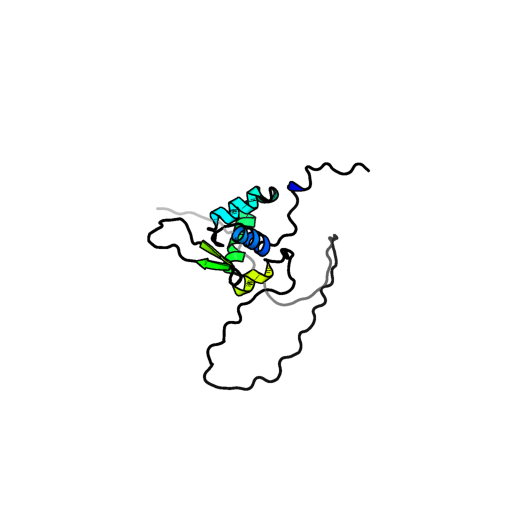.945 2.099 1.00 69.19 94 GLY A C 1
ATOM 782 O O . GLY A 1 94 ? -5.372 -14.124 3.019 1.00 69.19 94 GLY A O 1
ATOM 783 N N . ASP A 1 95 ? -5.218 -16.261 2.302 1.00 70.75 95 ASP A N 1
ATOM 784 C CA . ASP A 1 95 ? -5.395 -16.929 3.603 1.00 70.75 95 ASP A CA 1
ATOM 785 C C . ASP A 1 95 ? -4.411 -16.416 4.667 1.00 70.75 95 ASP A C 1
ATOM 787 O O . ASP A 1 95 ? -4.669 -16.429 5.872 1.00 70.75 95 ASP A O 1
ATOM 791 N N . MET A 1 96 ? -3.254 -15.903 4.232 1.00 69.50 96 MET A N 1
ATOM 792 C CA . MET A 1 96 ? -2.211 -15.407 5.129 1.00 69.50 96 MET A CA 1
ATOM 793 C C . MET A 1 96 ? -2.583 -14.119 5.862 1.00 69.50 96 MET A C 1
ATOM 795 O O . MET A 1 96 ? -1.877 -13.744 6.805 1.00 69.50 96 MET A O 1
ATOM 799 N N . PHE A 1 97 ? -3.614 -13.417 5.401 1.00 68.94 97 PHE A N 1
ATOM 800 C CA . PHE A 1 97 ? -4.036 -12.129 5.939 1.00 68.94 97 PHE A CA 1
ATOM 801 C C . PHE A 1 97 ? -5.500 -12.123 6.403 1.00 68.94 97 PHE A C 1
ATOM 803 O O . PHE A 1 97 ? -5.889 -11.196 7.109 1.00 68.94 97 PHE A O 1
ATOM 810 N N . GLU A 1 98 ? -6.283 -13.143 6.051 1.00 65.50 98 GLU A N 1
ATOM 811 C CA . GLU A 1 98 ? -7.705 -13.261 6.398 1.00 65.50 98 GLU A CA 1
ATOM 812 C C . GLU A 1 98 ? -7.929 -13.435 7.913 1.00 65.50 98 GLU A C 1
ATOM 814 O O . GLU A 1 98 ? -8.835 -12.835 8.485 1.00 65.50 98 GLU A O 1
ATOM 819 N N . ASN A 1 99 ? -7.006 -14.105 8.614 1.00 63.69 99 ASN A N 1
ATOM 820 C CA . ASN A 1 99 ? -7.094 -14.329 10.068 1.00 63.69 99 ASN A CA 1
ATOM 821 C C . ASN A 1 99 ? -6.549 -13.153 10.912 1.00 63.69 99 ASN A C 1
ATOM 823 O O . ASN A 1 99 ? -6.172 -13.329 12.071 1.00 63.69 99 ASN A O 1
ATOM 827 N N . GLY A 1 100 ? -6.421 -11.952 10.335 1.00 62.47 100 GLY A N 1
ATOM 828 C CA . GLY A 1 100 ? -6.003 -10.743 11.060 1.00 62.47 100 GLY A CA 1
ATOM 829 C C . GLY A 1 100 ? -4.498 -10.617 11.343 1.00 62.47 100 GLY A C 1
ATOM 830 O O . GLY A 1 100 ? -4.067 -9.673 12.011 1.00 62.47 100 GLY A O 1
ATOM 831 N N . SER A 1 101 ? -3.660 -11.520 10.819 1.00 70.25 101 SER A N 1
ATOM 832 C CA . SER A 1 101 ? -2.198 -11.448 10.963 1.00 70.25 101 SER A CA 1
ATOM 833 C C . SER A 1 101 ? -1.578 -10.447 9.977 1.00 70.25 101 SER A C 1
ATOM 835 O O . SER A 1 101 ? -0.954 -10.809 8.982 1.00 70.25 101 SER A O 1
ATOM 837 N N . PHE A 1 102 ? -1.728 -9.151 10.261 1.00 70.06 102 PHE A N 1
ATOM 838 C CA . PHE A 1 102 ? -1.080 -8.074 9.492 1.00 70.06 102 PHE A CA 1
ATOM 839 C C . PHE A 1 102 ? 0.322 -7.716 10.013 1.00 70.06 102 PHE A C 1
ATOM 841 O O . PHE A 1 102 ? 0.991 -6.833 9.466 1.00 70.06 102 PHE A O 1
ATOM 848 N N . LEU A 1 103 ? 0.790 -8.393 11.064 1.00 67.81 103 LEU A N 1
ATOM 849 C CA . LEU A 1 103 ? 2.110 -8.174 11.648 1.00 67.81 103 LEU A CA 1
ATOM 850 C C . LEU A 1 103 ? 3.233 -8.683 10.735 1.00 67.81 103 LEU A C 1
ATOM 852 O O . LEU A 1 103 ? 3.064 -9.586 9.914 1.00 67.81 103 LEU A O 1
ATOM 856 N N . ARG A 1 104 ? 4.417 -8.078 10.879 1.00 59.75 104 ARG A N 1
ATOM 857 C CA . ARG A 1 104 ? 5.588 -8.389 10.052 1.00 59.75 104 ARG A CA 1
ATOM 858 C C . ARG A 1 104 ? 6.017 -9.851 10.241 1.00 59.75 104 ARG A C 1
ATOM 860 O O . ARG A 1 104 ? 6.578 -10.215 11.271 1.00 59.75 104 ARG A O 1
ATOM 867 N N . ARG A 1 105 ? 5.818 -10.671 9.207 1.00 66.25 105 ARG A N 1
ATOM 868 C CA . ARG A 1 105 ? 6.242 -12.078 9.169 1.00 66.25 105 ARG A CA 1
ATOM 869 C C . ARG A 1 105 ? 7.761 -12.203 8.983 1.00 66.25 105 ARG A C 1
ATOM 871 O O . ARG A 1 105 ? 8.364 -11.433 8.237 1.00 66.25 105 ARG A O 1
ATOM 878 N N . ARG A 1 106 ? 8.380 -13.199 9.636 1.00 60.19 106 ARG A N 1
ATOM 879 C CA . ARG A 1 106 ? 9.823 -13.502 9.497 1.00 60.19 106 ARG A CA 1
ATOM 880 C C . ARG A 1 106 ? 10.177 -14.181 8.161 1.00 60.19 106 ARG A C 1
ATOM 882 O O . ARG A 1 106 ? 11.263 -13.947 7.644 1.00 60.19 106 ARG A O 1
ATOM 889 N N . LYS A 1 107 ? 9.271 -14.984 7.582 1.00 66.38 107 LYS A N 1
ATOM 890 C CA . LYS A 1 107 ? 9.466 -15.703 6.306 1.00 66.38 107 LYS A CA 1
ATOM 891 C C . LYS A 1 107 ? 8.690 -15.022 5.171 1.00 66.38 107 LYS A C 1
ATOM 893 O O . LYS A 1 107 ? 7.507 -14.728 5.332 1.00 66.38 107 LYS A O 1
ATOM 898 N N . ARG A 1 108 ? 9.361 -14.760 4.042 1.00 67.62 108 ARG A N 1
ATOM 899 C CA . ARG A 1 108 ? 8.754 -14.156 2.840 1.00 67.62 108 ARG A CA 1
ATOM 900 C C . ARG A 1 108 ? 7.950 -15.197 2.056 1.00 67.62 108 ARG A C 1
ATOM 902 O O . ARG A 1 108 ? 8.392 -16.338 1.946 1.00 67.62 108 ARG A O 1
ATOM 909 N N . PHE A 1 109 ? 6.812 -14.780 1.503 1.00 70.56 109 PHE A N 1
ATOM 910 C CA . PHE A 1 109 ? 6.076 -15.553 0.503 1.00 70.56 109 PHE A CA 1
ATOM 911 C C . PHE A 1 109 ? 6.876 -15.578 -0.803 1.00 70.56 109 PHE A C 1
ATOM 913 O O . PHE A 1 109 ? 7.449 -14.560 -1.195 1.00 70.56 109 PHE A O 1
ATOM 920 N N . LYS A 1 110 ? 6.942 -16.748 -1.429 1.00 72.25 110 LYS A N 1
ATOM 921 C CA . LYS A 1 110 ? 7.502 -16.957 -2.762 1.00 72.25 110 LYS A CA 1
ATOM 922 C C . LYS A 1 110 ? 6.601 -17.964 -3.448 1.00 72.25 110 LYS A C 1
ATOM 924 O O . LYS A 1 110 ? 6.369 -19.030 -2.873 1.00 72.25 110 LYS A O 1
ATOM 929 N N . VAL A 1 111 ? 6.119 -17.638 -4.641 1.00 71.44 111 VAL A N 1
ATOM 930 C CA . VAL A 1 111 ? 5.430 -18.637 -5.460 1.00 71.44 111 VAL A CA 1
ATOM 931 C C . VAL A 1 111 ? 6.491 -19.647 -5.887 1.00 71.44 111 VAL A C 1
ATOM 933 O O . VAL A 1 111 ? 7.499 -19.276 -6.495 1.00 71.44 111 VAL A O 1
ATOM 936 N N . LEU A 1 112 ? 6.309 -20.915 -5.512 1.00 68.44 112 LEU A N 1
ATOM 937 C CA . LEU A 1 112 ? 7.123 -22.016 -6.022 1.00 68.44 112 LEU A CA 1
ATOM 938 C C . LEU A 1 112 ? 6.812 -22.140 -7.510 1.00 68.44 112 LEU A C 1
ATOM 940 O O . LEU A 1 112 ? 5.864 -22.810 -7.905 1.00 68.44 112 LEU A O 1
ATOM 944 N N . ARG A 1 113 ? 7.583 -21.438 -8.341 1.00 61.22 113 ARG A N 1
ATOM 945 C CA . ARG A 1 113 ? 7.558 -21.670 -9.778 1.00 61.22 113 ARG A CA 1
ATOM 946 C C . ARG A 1 113 ? 8.050 -23.107 -9.988 1.00 61.22 113 ARG A C 1
ATOM 948 O O . ARG A 1 113 ? 9.151 -23.408 -9.524 1.00 61.22 113 ARG A O 1
ATOM 955 N N . PRO A 1 114 ? 7.272 -23.997 -10.626 1.00 54.12 114 PRO A N 1
ATOM 956 C CA . PRO A 1 114 ? 7.807 -25.269 -11.076 1.00 54.12 114 PRO A CA 1
ATOM 957 C C . PRO A 1 114 ? 8.943 -24.938 -12.040 1.00 54.12 114 PRO A C 1
ATOM 959 O O . PRO A 1 114 ? 8.719 -24.275 -13.055 1.00 54.12 114 PRO A O 1
ATOM 962 N N . GLU A 1 115 ? 10.168 -25.307 -11.680 1.00 54.44 115 GLU A N 1
ATOM 963 C CA . GLU A 1 115 ? 11.297 -25.225 -12.600 1.00 54.44 115 GLU A CA 1
ATOM 964 C C . GLU A 1 115 ? 10.902 -25.991 -13.875 1.00 54.44 115 GLU A C 1
ATOM 966 O O . GLU A 1 115 ? 10.430 -27.130 -13.766 1.00 54.44 115 GLU A O 1
ATOM 971 N N . PRO A 1 116 ? 11.027 -25.397 -15.078 1.00 57.94 116 PRO A N 1
ATOM 972 C CA . PRO A 1 116 ? 10.845 -26.160 -16.304 1.00 57.94 116 PRO A CA 1
ATOM 973 C C . PRO A 1 116 ? 11.802 -27.361 -16.263 1.00 57.94 116 PRO A C 1
ATOM 975 O O . PRO A 1 116 ? 12.934 -27.197 -15.798 1.00 57.94 116 PRO A O 1
ATOM 978 N N . PRO A 1 117 ? 11.383 -28.564 -16.704 1.00 52.81 117 PRO A N 1
ATOM 979 C CA . PRO A 1 117 ? 12.244 -29.737 -16.670 1.00 52.81 117 PRO A CA 1
ATOM 980 C C . PRO A 1 117 ? 13.526 -29.431 -17.446 1.00 52.81 117 PRO A C 1
ATOM 982 O O . PRO A 1 117 ? 13.505 -29.297 -18.669 1.00 52.81 117 PRO A O 1
ATOM 985 N N . LEU A 1 118 ? 14.638 -29.264 -16.732 1.00 57.59 118 LEU A N 1
ATOM 986 C CA . LEU A 1 118 ? 15.949 -29.144 -17.352 1.00 57.59 118 LEU A CA 1
ATOM 987 C C . LEU A 1 118 ? 16.227 -30.465 -18.088 1.00 57.59 118 LEU A C 1
ATOM 989 O O . LEU A 1 118 ? 16.135 -31.528 -17.465 1.00 57.59 118 LEU A O 1
ATOM 993 N N . PRO A 1 119 ? 16.568 -30.447 -19.388 1.00 52.16 119 PRO A N 1
ATOM 994 C CA . PRO A 1 119 ? 17.021 -31.648 -20.063 1.00 52.16 119 PRO A CA 1
ATOM 995 C C . PRO A 1 119 ? 18.442 -31.953 -19.576 1.00 52.16 119 PRO A C 1
ATOM 997 O O . PRO A 1 119 ? 19.388 -31.251 -19.920 1.00 52.16 119 PRO A O 1
ATOM 1000 N N . GLY A 1 120 ? 18.588 -32.997 -18.762 1.00 52.53 120 GLY A N 1
ATOM 1001 C CA . GLY A 1 120 ? 19.893 -33.548 -18.387 1.00 52.53 120 GLY A CA 1
ATOM 1002 C C . GLY A 1 120 ? 20.142 -33.542 -16.885 1.00 52.53 120 GLY A C 1
ATOM 1003 O O . GLY A 1 120 ? 20.539 -32.538 -16.298 1.00 52.53 120 GLY A O 1
ATOM 1004 N N . GLY A 1 121 ? 19.918 -34.700 -16.266 1.00 54.06 121 GLY A N 1
ATOM 1005 C CA . GLY A 1 121 ? 20.191 -34.934 -14.858 1.00 54.06 121 GLY A CA 1
ATOM 1006 C C . GLY A 1 121 ? 21.681 -34.852 -14.532 1.00 54.06 121 GLY A C 1
ATOM 1007 O O . GLY A 1 121 ? 22.505 -35.543 -15.124 1.00 54.06 121 GLY A O 1
ATOM 1008 N N . VAL A 1 122 ? 21.996 -34.066 -13.508 1.00 57.03 122 VAL A N 1
ATOM 1009 C CA . VAL A 1 122 ? 23.175 -34.279 -12.668 1.00 57.03 122 VAL A CA 1
ATOM 1010 C C . VAL A 1 122 ? 22.665 -34.292 -11.225 1.00 57.03 122 VAL A C 1
ATOM 1012 O O . VAL A 1 122 ? 22.038 -33.313 -10.809 1.00 57.03 122 VAL A O 1
ATOM 1015 N N . PRO A 1 123 ? 22.858 -35.373 -10.450 1.00 49.50 123 PRO A N 1
ATOM 1016 C CA . PRO A 1 123 ? 22.381 -35.423 -9.076 1.00 49.50 123 PRO A CA 1
ATOM 1017 C C . PRO A 1 123 ? 23.218 -34.458 -8.230 1.00 49.50 123 PRO A C 1
ATOM 1019 O O . PRO A 1 123 ? 24.381 -34.721 -7.928 1.00 49.50 123 PRO A O 1
ATOM 1022 N N . LYS A 1 124 ? 22.639 -33.316 -7.837 1.00 53.19 124 LYS A N 1
ATOM 1023 C CA . LYS A 1 124 ? 23.200 -32.519 -6.743 1.00 53.19 124 LYS A CA 1
ATOM 1024 C C . LYS A 1 124 ? 22.875 -33.232 -5.434 1.00 53.19 124 LYS A C 1
ATOM 1026 O O . LYS A 1 124 ? 21.707 -33.430 -5.112 1.00 53.19 124 LYS A O 1
ATOM 1031 N N . GLY A 1 125 ? 23.928 -33.639 -4.726 1.00 53.66 125 GLY A N 1
ATOM 1032 C CA . GLY A 1 125 ? 23.866 -34.250 -3.400 1.00 53.66 125 GLY A CA 1
ATOM 1033 C C . GLY A 1 125 ? 23.118 -33.395 -2.364 1.00 53.66 125 GLY A C 1
ATOM 1034 O O . GLY A 1 125 ? 22.714 -32.265 -2.656 1.00 53.66 125 GLY A O 1
ATOM 1035 N N . PRO A 1 126 ? 22.906 -33.936 -1.153 1.00 51.25 126 PRO A N 1
ATOM 1036 C CA . PRO A 1 126 ? 21.979 -33.373 -0.181 1.00 51.25 126 PRO A CA 1
ATOM 1037 C C . PRO A 1 126 ? 22.373 -31.943 0.203 1.00 51.25 126 PRO A C 1
ATOM 1039 O O . PRO A 1 126 ? 23.532 -31.650 0.498 1.00 51.25 126 PRO A O 1
ATOM 1042 N N . ALA A 1 127 ? 21.382 -31.049 0.175 1.00 55.56 127 ALA A N 1
ATOM 1043 C CA . ALA A 1 127 ? 21.529 -29.652 0.557 1.00 55.56 127 ALA A CA 1
ATOM 1044 C C . ALA A 1 127 ? 22.053 -29.528 2.003 1.00 55.56 127 ALA A C 1
ATOM 1046 O O . ALA A 1 127 ? 21.611 -30.285 2.872 1.00 55.56 127 ALA A O 1
ATOM 1047 N N . PRO A 1 128 ? 22.952 -28.571 2.299 1.00 52.72 128 PRO A N 1
ATOM 1048 C CA . PRO A 1 128 ? 23.364 -28.317 3.673 1.00 52.72 128 PRO A CA 1
ATOM 1049 C C . PRO A 1 128 ? 22.167 -27.824 4.510 1.00 52.72 128 PRO A C 1
ATOM 1051 O O . PRO A 1 128 ? 21.295 -27.122 3.983 1.00 52.72 128 PRO A O 1
ATOM 1054 N N . PRO A 1 129 ? 22.104 -28.172 5.810 1.00 52.31 129 PRO A N 1
ATOM 1055 C CA . PRO A 1 129 ? 21.013 -27.761 6.685 1.00 52.31 129 PRO A CA 1
ATOM 1056 C C . PRO A 1 129 ? 20.954 -26.229 6.821 1.00 52.31 129 PRO A C 1
ATOM 1058 O O . PRO A 1 129 ? 21.974 -25.546 6.688 1.00 52.31 129 PRO A O 1
ATOM 1061 N N . PRO A 1 130 ? 19.767 -25.656 7.094 1.00 47.03 130 PRO A N 1
ATOM 1062 C CA . PRO A 1 130 ? 19.619 -24.219 7.243 1.00 47.03 130 PRO A CA 1
ATOM 1063 C C . PRO A 1 130 ? 20.373 -23.756 8.493 1.00 47.03 130 PRO A C 1
ATOM 1065 O O . PRO A 1 130 ? 20.004 -24.094 9.616 1.00 47.03 130 PRO A O 1
ATOM 1068 N N . HIS A 1 131 ? 21.412 -22.944 8.301 1.00 40.38 131 HIS A N 1
ATOM 1069 C CA . HIS A 1 131 ? 22.038 -22.205 9.390 1.00 40.38 131 HIS A CA 1
ATOM 1070 C C . HIS A 1 131 ? 20.987 -21.248 9.968 1.00 40.38 131 HIS A C 1
ATOM 1072 O O . HIS A 1 131 ? 20.612 -20.258 9.331 1.00 40.38 131 HIS A O 1
ATOM 1078 N N . ILE A 1 132 ? 20.479 -21.556 11.163 1.00 44.78 132 ILE A N 1
ATOM 1079 C CA . ILE A 1 132 ? 19.685 -20.626 11.964 1.00 44.78 132 ILE A CA 1
ATOM 1080 C C . ILE A 1 132 ? 20.602 -19.435 12.248 1.00 44.78 132 ILE A C 1
ATOM 1082 O O . ILE A 1 132 ? 21.510 -19.514 13.066 1.00 44.78 132 ILE A O 1
ATOM 1086 N N . HIS A 1 133 ? 20.423 -18.335 11.518 1.00 39.25 133 HIS A N 1
ATOM 1087 C CA . HIS A 1 133 ? 20.938 -17.050 11.968 1.00 39.25 133 HIS A CA 1
ATOM 1088 C C . HIS A 1 133 ? 20.001 -16.587 13.077 1.00 39.25 133 HIS A C 1
ATOM 1090 O O . HIS A 1 133 ? 18.878 -16.134 12.837 1.00 39.25 133 HIS A O 1
ATOM 1096 N N . GLU A 1 134 ? 20.467 -16.813 14.298 1.00 34.72 134 GLU A N 1
ATOM 1097 C CA . GLU A 1 134 ? 19.929 -16.272 15.529 1.00 34.72 134 GLU A CA 1
ATOM 1098 C C . GLU A 1 134 ? 19.698 -14.769 15.340 1.00 34.72 134 GLU A C 1
ATOM 1100 O O . GLU A 1 134 ? 20.619 -13.985 15.106 1.00 34.72 134 GLU A O 1
ATOM 1105 N N . ILE A 1 135 ? 18.426 -14.373 15.347 1.00 41.12 135 ILE A N 1
ATOM 1106 C CA . ILE A 1 135 ? 18.037 -12.968 15.331 1.00 41.12 135 ILE A CA 1
ATOM 1107 C C . ILE A 1 135 ? 18.356 -12.446 16.727 1.00 41.12 135 ILE A C 1
ATOM 1109 O O . ILE A 1 135 ? 17.500 -12.472 17.612 1.00 41.12 135 ILE A O 1
ATOM 1113 N N . ASN A 1 136 ? 19.591 -11.988 16.919 1.00 36.41 136 ASN A N 1
ATOM 1114 C CA . ASN A 1 136 ? 19.938 -11.197 18.082 1.00 36.41 136 ASN A CA 1
ATOM 1115 C C . ASN A 1 136 ? 19.228 -9.848 17.975 1.00 36.41 136 ASN A C 1
ATOM 1117 O O . ASN A 1 136 ? 19.522 -8.993 17.139 1.00 36.41 136 ASN A O 1
ATOM 1121 N N . ASN A 1 137 ? 18.210 -9.725 18.817 1.00 49.78 137 ASN A N 1
ATOM 1122 C CA . ASN A 1 137 ? 17.482 -8.511 19.098 1.00 49.78 137 ASN A CA 1
ATOM 1123 C C . ASN A 1 137 ? 18.326 -7.668 20.064 1.00 49.78 137 ASN A C 1
ATOM 1125 O O . ASN A 1 137 ? 18.240 -7.838 21.274 1.00 49.78 137 ASN A O 1
ATOM 1129 N N . ALA A 1 138 ? 19.161 -6.791 19.518 1.00 37.12 138 ALA A N 1
ATOM 1130 C CA . ALA A 1 138 ? 19.827 -5.680 20.197 1.00 37.12 138 ALA A CA 1
ATOM 1131 C C . ALA A 1 138 ? 20.284 -4.732 19.067 1.00 37.12 138 ALA A C 1
ATOM 1133 O O . ALA A 1 138 ? 20.703 -5.195 18.017 1.00 37.12 138 ALA A O 1
ATOM 1134 N N . CYS A 1 139 ? 20.227 -3.412 19.118 1.00 34.47 139 CYS A N 1
ATOM 1135 C CA . CYS A 1 139 ? 20.221 -2.511 20.243 1.00 34.47 139 CYS A CA 1
ATOM 1136 C C . CYS A 1 139 ? 19.888 -1.119 19.683 1.00 34.47 139 CYS A C 1
ATOM 1138 O O . CYS A 1 139 ? 20.472 -0.689 18.686 1.00 34.47 139 CYS A O 1
ATOM 1140 N N . SER A 1 140 ? 18.984 -0.402 20.337 1.00 43.75 140 SER A N 1
ATOM 1141 C CA . SER A 1 140 ? 19.006 1.056 20.338 1.00 43.75 140 SER A CA 1
ATOM 1142 C C . SER A 1 140 ? 20.201 1.502 21.184 1.00 43.75 140 SER A C 1
ATOM 1144 O O . SER A 1 140 ? 20.106 1.328 22.385 1.00 43.75 140 SER A O 1
ATOM 1146 N N . GLN A 1 141 ? 21.285 2.055 20.624 1.00 35.59 141 GLN A N 1
ATOM 1147 C CA . GLN A 1 141 ? 22.095 3.136 21.237 1.00 35.59 141 GLN A CA 1
ATOM 1148 C C . GLN A 1 141 ? 23.381 3.414 20.423 1.00 35.59 141 GLN A C 1
ATOM 1150 O O . GLN A 1 141 ? 24.180 2.5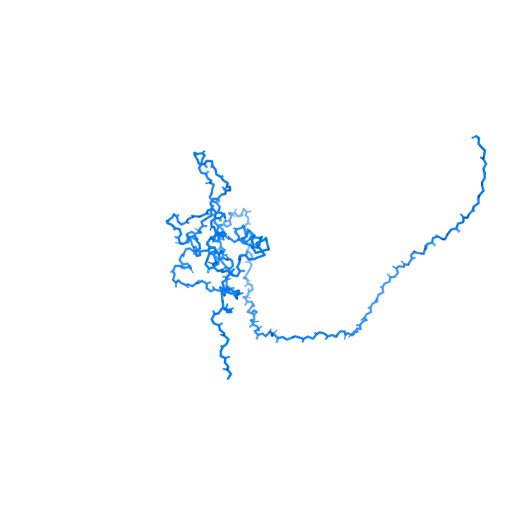21 20.180 1.00 35.59 141 GLN A O 1
ATOM 1155 N N . THR A 1 142 ? 23.564 4.684 20.056 1.00 38.72 142 THR A N 1
ATOM 1156 C CA . THR A 1 142 ? 24.761 5.537 20.233 1.00 38.72 142 THR A CA 1
ATOM 1157 C C . THR A 1 142 ? 26.181 4.940 20.177 1.00 38.72 142 THR A C 1
ATOM 1159 O O . THR A 1 142 ? 26.512 4.070 20.974 1.00 38.72 142 THR A O 1
ATOM 1162 N N . ARG A 1 143 ? 27.049 5.609 19.386 1.00 39.03 143 ARG A N 1
ATOM 1163 C CA . ARG A 1 143 ? 28.462 6.055 19.626 1.00 39.03 143 ARG A CA 1
ATOM 1164 C C . ARG A 1 143 ? 29.214 5.989 18.283 1.00 39.03 143 ARG A C 1
ATOM 1166 O O . ARG A 1 143 ? 29.240 4.943 17.657 1.00 39.03 143 ARG A O 1
ATOM 1173 N N . HIS A 1 144 ? 29.571 7.097 17.626 1.00 36.56 144 HIS A N 1
ATOM 1174 C CA . HIS A 1 144 ? 30.679 8.038 17.877 1.00 36.56 144 HIS A CA 1
ATOM 1175 C C . HIS A 1 144 ? 32.031 7.379 18.207 1.00 36.56 144 HIS A C 1
ATOM 1177 O O . HIS A 1 144 ? 32.077 6.451 19.003 1.00 36.56 144 HIS A O 1
ATOM 1183 N N . VA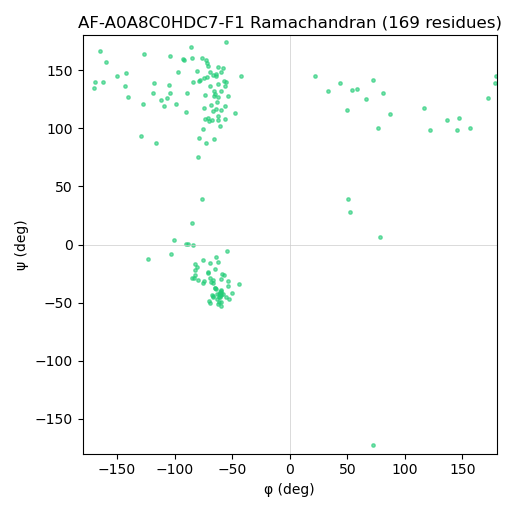L A 1 145 ? 33.083 7.976 17.627 1.00 31.20 145 VAL A N 1
ATOM 1184 C CA . VAL A 1 145 ? 34.546 7.775 17.735 1.00 31.20 145 VAL A CA 1
ATOM 1185 C C . VAL A 1 145 ? 35.209 6.579 17.025 1.00 31.20 145 VAL A C 1
ATOM 1187 O O . VAL A 1 145 ? 35.209 5.448 17.488 1.00 31.20 145 VAL A O 1
ATOM 1190 N N . SER A 1 146 ? 35.798 6.914 15.870 1.00 33.56 146 SER A N 1
ATOM 1191 C CA . SER A 1 146 ? 37.217 6.811 15.481 1.00 33.56 146 SER A CA 1
ATOM 1192 C C . SER A 1 146 ? 38.161 5.837 16.209 1.00 33.56 146 SER A C 1
ATOM 1194 O O . SER A 1 146 ? 38.160 5.793 17.430 1.00 33.56 146 SER A O 1
ATOM 1196 N N . ILE A 1 147 ? 39.100 5.278 15.419 1.00 34.34 147 ILE A N 1
ATOM 1197 C CA . ILE A 1 147 ? 40.564 5.119 15.649 1.00 34.34 147 ILE A CA 1
ATOM 1198 C C . ILE A 1 147 ? 41.131 3.731 15.263 1.00 34.34 147 ILE A C 1
ATOM 1200 O O . ILE A 1 147 ? 40.965 2.741 15.957 1.00 34.34 147 ILE A O 1
ATOM 1204 N N . LEU A 1 148 ? 41.866 3.779 14.140 1.00 34.38 148 LEU A N 1
ATOM 1205 C CA . LEU A 1 148 ? 43.178 3.186 13.823 1.00 34.38 148 LEU A CA 1
ATOM 1206 C C . LEU A 1 148 ? 43.360 1.661 13.730 1.00 34.38 148 LEU A C 1
ATOM 1208 O O . LEU A 1 148 ? 43.266 0.941 14.716 1.00 34.38 148 LEU A O 1
ATOM 1212 N N . THR A 1 149 ? 43.892 1.228 12.574 1.00 39.97 149 THR A N 1
ATOM 1213 C CA . THR A 1 149 ? 45.300 0.765 12.389 1.00 39.97 149 THR A CA 1
ATOM 1214 C C . THR A 1 149 ? 45.367 -0.163 11.161 1.00 39.97 149 THR A C 1
ATOM 1216 O O . THR A 1 149 ? 44.814 -1.252 11.197 1.00 39.97 149 THR A O 1
ATOM 1219 N N . LEU A 1 150 ? 45.818 0.368 10.005 1.00 44.94 150 LEU A N 1
ATOM 1220 C CA . LEU A 1 150 ? 47.074 0.036 9.271 1.00 44.94 150 LEU A CA 1
ATOM 1221 C C . LEU A 1 150 ? 47.052 -1.347 8.569 1.00 44.94 150 LEU A C 1
ATOM 1223 O O . LEU A 1 150 ? 46.609 -2.318 9.150 1.00 44.94 150 LEU A O 1
ATOM 1227 N N . ASN A 1 151 ? 47.588 -1.578 7.365 1.00 39.44 151 ASN A N 1
ATOM 1228 C CA . ASN A 1 151 ? 48.515 -0.837 6.495 1.00 39.44 151 ASN A CA 1
ATOM 1229 C C . ASN A 1 151 ? 48.515 -1.527 5.097 1.00 39.44 151 ASN A C 1
ATOM 1231 O O . ASN A 1 151 ? 48.395 -2.744 5.049 1.00 39.44 151 ASN A O 1
ATOM 1235 N N . LYS A 1 152 ? 48.534 -0.788 3.966 1.00 42.69 152 LYS A N 1
ATOM 1236 C CA . LYS A 1 152 ? 49.724 -0.431 3.124 1.00 42.69 152 LYS A CA 1
ATOM 1237 C C . LYS A 1 152 ? 50.113 -1.591 2.176 1.00 42.69 152 LYS A C 1
ATOM 1239 O O . LYS A 1 152 ? 50.238 -2.709 2.633 1.00 42.69 152 LYS A O 1
ATOM 1244 N N . ARG A 1 153 ? 50.335 -1.453 0.862 1.00 37.72 153 ARG A N 1
ATOM 1245 C CA . ARG A 1 153 ? 51.118 -0.485 0.056 1.00 37.72 153 ARG A CA 1
ATOM 1246 C C . ARG A 1 153 ? 50.947 -0.935 -1.426 1.00 37.72 153 ARG A C 1
ATOM 1248 O O . ARG A 1 153 ? 50.852 -2.134 -1.640 1.00 37.72 153 ARG A O 1
ATOM 1255 N N . MET A 1 154 ? 50.878 -0.094 -2.462 1.00 36.03 154 MET A N 1
ATOM 1256 C CA . MET A 1 154 ? 52.039 0.462 -3.186 1.00 36.03 154 MET A CA 1
ATOM 1257 C C . MET A 1 154 ? 51.592 1.361 -4.363 1.00 36.03 154 MET A C 1
ATOM 1259 O O . MET A 1 154 ? 50.712 0.960 -5.111 1.00 36.03 154 MET A O 1
ATOM 1263 N N . SER A 1 155 ? 52.317 2.487 -4.511 1.00 34.81 155 SER A N 1
ATOM 1264 C CA . SER A 1 155 ? 52.725 3.236 -5.729 1.00 34.81 155 SER A CA 1
ATOM 1265 C C . SER A 1 155 ? 51.664 3.773 -6.706 1.00 34.81 155 SER A C 1
ATOM 1267 O O . SER A 1 155 ? 50.807 3.031 -7.148 1.00 34.81 155 SER A O 1
ATOM 1269 N N . SER A 1 156 ? 51.683 5.017 -7.201 1.00 37.41 156 SER A N 1
ATOM 1270 C CA . SER A 1 156 ? 52.634 6.144 -7.155 1.00 37.41 156 SER A CA 1
ATOM 1271 C C . SER A 1 156 ? 51.913 7.441 -7.609 1.00 37.41 156 SER A C 1
ATOM 1273 O O . SER A 1 156 ? 50.818 7.350 -8.164 1.00 37.41 156 SER A O 1
ATOM 1275 N N . PRO A 1 157 ? 52.496 8.639 -7.389 1.00 40.34 157 PRO A N 1
ATOM 1276 C CA . PRO A 1 157 ? 51.850 9.938 -7.599 1.00 40.34 157 PRO A CA 1
ATOM 1277 C C . PRO A 1 157 ? 52.199 10.579 -8.956 1.00 40.34 157 PRO A C 1
ATOM 1279 O O . PRO A 1 157 ? 53.328 10.463 -9.427 1.00 40.34 157 PRO A O 1
ATOM 1282 N N . ILE A 1 158 ? 51.267 11.341 -9.534 1.00 43.56 158 ILE A N 1
ATOM 1283 C CA . ILE A 1 158 ? 51.554 12.310 -10.604 1.00 43.56 158 ILE A CA 1
ATOM 1284 C C . ILE A 1 158 ? 51.396 13.712 -10.010 1.00 43.56 158 ILE A C 1
ATOM 1286 O O . ILE A 1 158 ? 50.332 14.070 -9.509 1.00 43.56 158 ILE A O 1
ATOM 1290 N N . GLN A 1 159 ? 52.492 14.473 -10.027 1.00 42.78 159 GLN A N 1
ATOM 1291 C CA . GLN A 1 159 ? 52.535 15.897 -9.695 1.00 42.78 159 GLN A CA 1
ATOM 1292 C C . GLN A 1 159 ? 52.180 16.771 -10.917 1.00 42.78 159 GLN A C 1
ATOM 1294 O O . GLN A 1 159 ? 52.267 16.296 -12.050 1.00 42.78 159 GLN A O 1
ATOM 1299 N N . PRO A 1 160 ? 51.780 18.038 -10.696 1.00 53.72 160 PRO A N 1
ATOM 1300 C CA . PRO A 1 160 ? 51.206 18.919 -11.711 1.00 53.72 160 PRO A CA 1
ATOM 1301 C C . PRO A 1 160 ? 52.279 19.778 -12.402 1.00 53.72 160 PRO A C 1
ATOM 1303 O O . PRO A 1 160 ? 53.320 20.044 -11.798 1.00 53.72 160 PRO A O 1
ATOM 1306 N N . PRO A 1 161 ? 52.027 20.331 -13.599 1.00 49.50 161 PRO A N 1
ATOM 1307 C CA . PRO A 1 161 ? 52.822 21.447 -14.087 1.00 49.50 161 PRO A CA 1
ATOM 1308 C C . PRO A 1 161 ? 52.240 22.796 -13.642 1.00 49.50 161 PRO A C 1
ATOM 1310 O O . PRO A 1 161 ? 51.052 23.086 -13.791 1.00 49.50 161 PRO A O 1
ATOM 1313 N N . ARG A 1 162 ? 53.139 23.616 -13.090 1.00 43.50 162 ARG A N 1
ATOM 1314 C CA . ARG A 1 162 ? 52.987 25.054 -12.864 1.00 43.50 162 ARG A CA 1
ATOM 1315 C C . ARG A 1 162 ? 53.070 25.826 -14.188 1.00 43.50 162 ARG A C 1
ATOM 1317 O O . ARG A 1 162 ? 53.637 25.365 -15.170 1.00 43.50 162 ARG A O 1
ATOM 1324 N N . THR A 1 163 ? 52.517 27.027 -14.118 1.00 50.72 163 THR A N 1
ATOM 1325 C CA . THR A 1 163 ? 52.531 28.170 -15.040 1.00 50.72 163 THR A CA 1
ATOM 1326 C C . THR A 1 163 ? 53.878 28.504 -15.693 1.00 50.72 163 THR A C 1
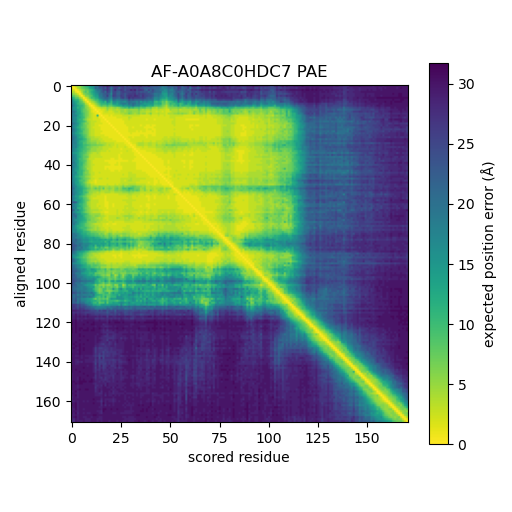ATOM 1328 O O . THR A 1 163 ? 54.897 28.514 -15.005 1.00 50.72 163 THR A O 1
ATOM 1331 N N . ALA A 1 164 ? 53.838 28.961 -16.949 1.00 45.25 164 ALA A N 1
ATOM 1332 C CA . ALA A 1 164 ? 54.809 29.899 -17.513 1.00 45.25 164 ALA A CA 1
ATOM 1333 C C . ALA A 1 164 ? 54.104 30.878 -18.471 1.00 45.25 164 ALA A C 1
ATOM 1335 O O . ALA A 1 164 ? 53.213 30.504 -19.233 1.00 45.25 164 ALA A O 1
ATOM 1336 N N . SER A 1 165 ? 54.486 32.137 -18.334 1.00 47.06 165 SER A N 1
ATOM 1337 C CA . SER A 1 165 ? 54.081 33.344 -19.045 1.00 47.06 165 SER A CA 1
ATOM 1338 C C . SER A 1 165 ? 54.882 33.564 -20.344 1.00 47.06 165 SER A C 1
ATOM 1340 O O . SER A 1 165 ? 55.901 32.917 -20.543 1.00 47.06 165 SER A O 1
ATOM 1342 N N . GLU A 1 166 ? 54.417 34.540 -21.141 1.00 43.53 166 GLU A N 1
ATOM 1343 C CA . GLU A 1 166 ? 55.148 35.433 -22.075 1.00 43.53 166 GLU A CA 1
ATOM 1344 C C . GLU A 1 166 ? 54.884 35.399 -23.606 1.00 43.53 166 GLU A C 1
ATOM 1346 O O . GLU A 1 166 ? 55.206 34.464 -24.327 1.00 43.53 166 GLU A O 1
ATOM 1351 N N . THR A 1 167 ? 54.405 36.575 -24.057 1.00 52.59 167 THR A N 1
ATOM 1352 C CA . THR A 1 167 ? 54.814 37.407 -25.217 1.00 52.59 167 THR A CA 1
ATOM 1353 C C . THR A 1 167 ? 54.233 37.194 -26.628 1.00 52.59 167 THR A C 1
ATOM 1355 O O . THR A 1 167 ? 54.556 36.246 -27.323 1.00 52.59 167 THR A O 1
ATOM 1358 N N . ASN A 1 168 ? 53.464 38.221 -27.037 1.00 43.19 168 ASN A N 1
ATOM 1359 C CA . ASN A 1 168 ? 53.544 39.056 -28.255 1.00 43.19 168 ASN A CA 1
ATOM 1360 C C . ASN A 1 168 ? 53.563 38.442 -29.671 1.00 43.19 168 ASN A C 1
ATOM 1362 O O . ASN A 1 168 ? 54.464 37.692 -30.021 1.00 43.19 168 ASN A O 1
ATOM 1366 N N . GLY A 1 169 ? 52.720 39.011 -30.553 1.00 46.41 169 GLY A N 1
ATOM 1367 C CA . GLY A 1 169 ? 53.119 39.302 -31.940 1.00 46.41 169 GLY A CA 1
ATOM 1368 C C . GLY A 1 169 ? 52.055 39.160 -33.039 1.00 46.41 169 GLY A C 1
ATOM 1369 O O . GLY A 1 169 ? 51.870 38.070 -33.551 1.00 46.41 169 GLY A O 1
ATOM 1370 N N . VAL A 1 170 ? 51.453 40.295 -33.427 1.00 49.78 170 VAL A N 1
ATOM 1371 C CA . VAL A 1 170 ? 51.153 40.759 -34.808 1.00 49.78 170 VAL A CA 1
ATOM 1372 C C . VAL A 1 170 ? 50.453 39.811 -35.803 1.00 49.78 170 VAL A C 1
ATOM 1374 O O . VAL A 1 170 ? 51.066 38.882 -36.318 1.00 49.78 170 VAL A O 1
ATOM 1377 N N . ALA A 1 171 ? 49.239 40.197 -36.216 1.00 42.31 171 ALA A N 1
ATOM 1378 C CA . ALA A 1 171 ? 48.873 40.527 -37.607 1.00 42.31 171 ALA A CA 1
ATOM 1379 C C . ALA A 1 171 ? 47.509 41.235 -37.631 1.00 42.31 171 ALA A C 1
ATOM 1381 O O . ALA A 1 171 ? 46.596 40.758 -36.921 1.00 42.31 171 ALA A O 1
#

Nearest PDB structures (foldseek):
  1vtn-assembly1_C  TM=9.218E-01  e=7.557E-14  unclassified
  8vfz-assembly1_P  TM=9.083E-01  e=4.215E-14  Homo sapiens
  7yzf-assembly1_C  TM=9.589E-01  e=3.584E-13  Homo sapiens
  7vox-assembly2_B  TM=9.928E-01  e=1.593E-12  Homo sapiens
  7cby-assembly1_C  TM=9.818E-01  e=3.146E-11  Homo sapiens

Radius of gyration: 28.18 Å; Cα contacts (8 Å, |Δi|>4): 111; chains: 1; bounding box: 70×76×73 Å

Secondary structure (DSSP, 8-state):
-PPPPTTSSTTSPPS--HHHHHHHHHHHSTTSEEEHHHHHHHHHHH-GGGSSSHHHHHHHHHHHHHH-TTEEEEPPPTTS--SS-EEEE-HHHHHHHHTS--S--SS-----------SS---PPPPPP-----------------------------PPPP---------

Solvent-accessible surface area (backbone atoms only — not comparable to full-atom values): 11737 Å² total; per-residue (Å²): 132,86,78,80,63,88,74,61,65,55,63,43,81,69,89,54,41,67,67,35,53,48,51,52,43,23,65,72,34,91,79,43,42,38,39,68,71,53,47,52,49,50,48,34,71,77,36,55,45,52,64,54,72,48,68,64,57,49,52,54,43,55,50,48,49,77,71,36,66,51,39,41,82,41,78,63,60,90,91,53,89,68,87,73,46,34,36,28,66,28,73,94,48,46,74,63,47,72,82,68,53,48,59,79,70,93,71,81,81,70,78,82,70,79,74,74,86,72,91,74,91,70,90,76,72,86,77,80,79,84,79,81,76,77,80,74,89,76,76,94,75,91,80,87,83,90,85,90,81,89,79,88,86,83,88,85,87,86,83,83,87,79,90,84,88,89,82,90,82,90,134

pLDDT: mean 70.23, std 21.46, range [31.2, 96.06]

Sequence (171 aa):
MPRPGKSSYSDQKPPYSYISLTAMAIQHSAEKMLPLSDIYKFIMERFPYYREHTQRWQNSLRHNLSFNDCFIKIPRRPDQPGKGSFWALHPDCGDMFENGSFLRRRKRFKVLRPEPPLPGGVPKGPAPPPHIHEINNACSQTRHVSILTLNKRMSSPIQPPRTASETNGVA

InterPro domains:
  IPR001766 Fork head domain [PF00250] (12-98)
  IPR001766 Fork head domain [PR00053] (13-26)
  IPR001766 Fork head domain [PR00053] (34-51)
  IPR001766 Fork head domain [PR00053] (57-74)
  IPR001766 Fork head domain [PS50039] (13-107)
  IPR001766 Fork head domain [SM00339] (11-101)
  IPR018122 Fork head domain conserved site1 [PS00657] (13-26)
  IPR030456 Fork head domain conserved site 2 [PS00658] (57-63)
  IPR036388 Winged helix-like DNA-binding domain superfamily [G3DSA:1.10.10.10] (4-108)
  IPR036390 Winged helix DNA-binding domain superfamily [SSF46785] (12-107)
  IPR047389 Forkhead box protein B1/B2, forkhead domain [cd20043] (1-110)
  IPR050211 Forkhead box domain-containing protein [PTHR11829] (6-140)

Foldseek 3Di:
DDDPDPPPPLQDDDQFDLLLLQQVQLVPDPVQKDFLVSSLVSCCVVRVNCVPPVVPVSVVSVCCQVVAPQKDWAADDPVDDDPGTIIHGDPVCNVVPPVPPRHDDPDGDDPPDPDDPDPDDDDDPDDDDDDPPPPPDDDDDDDDDDDDDDDDDDDDDDDDDDDDDDDDDDD

Organism: Chelonoidis abingdonii (NCBI:txid106734)

Mean predicted aligned error: 17.6 Å